Protein AF-A0A4Y2T7Q3-F1 (afdb_monomer)

Nearest PDB structures (foldseek):
  6z1p-assembly1_AS  TM=6.578E-01  e=8.583E-02  Tetrahymena thermophila SB210
  9g6k-assembly1_Li  TM=8.549E-01  e=1.536E+00  Toxoplasma gondii
  3r4c-assembly1_A  TM=5.966E-01  e=6.495E+00  Bacteroides thetaiotaomicron

pLDDT: mean 82.35, std 15.82, range [38.88, 95.56]

Organism: Araneus ventricosus (NCBI:txid182803)

InterPro domains:
  IPR013584 RAP domain [PS51286] (1-66)
  IPR013584 RAP domain [SM00952] (12-67)

Radius of gyration: 14.72 Å; Cα contacts (8 Å, |Δi|>4): 67; chains: 1; bounding box: 38×35×34 Å

Foldseek 3Di:
DDDPDDAAEDEAADEPVQADVPSVHGDPVVVVVCVVCVVVNHQYFYDDNVVLVPDDPVCNVVVVVVSRVVSVVVVVVVVVVPD

Mean predicted aligned error: 7.28 Å

Secondary structure (DSSP, 8-state):
--------EEEEEE-GGGB-SSTTSB-HHHHHHHHHHHHTT-EEEEEEHHHHHHS-HHHHHHHHHHHHHHHHHHHHHTTTTT-

Structure (mmCIF, N/CA/C/O backbone):
data_AF-A0A4Y2T7Q3-F1
#
_entry.id   AF-A0A4Y2T7Q3-F1
#
loop_
_atom_site.group_PDB
_atom_site.id
_atom_site.type_symbol
_atom_site.label_atom_id
_atom_site.label_alt_id
_atom_site.label_comp_id
_atom_site.label_asym_id
_atom_site.label_entity_id
_atom_site.label_seq_id
_atom_site.pdbx_PDB_ins_code
_atom_site.Cartn_x
_atom_site.Cartn_y
_atom_site.Cartn_z
_atom_site.occupancy
_atom_site.B_iso_or_equiv
_atom_site.auth_seq_id
_atom_site.auth_comp_id
_atom_site.auth_asym_id
_atom_site.auth_atom_id
_atom_site.pdbx_PDB_model_num
ATOM 1 N N . MET A 1 1 ? -25.862 19.883 13.115 1.00 41.25 1 MET A N 1
ATOM 2 C CA . MET A 1 1 ? -24.448 19.602 13.450 1.00 41.25 1 MET A CA 1
ATOM 3 C C . MET A 1 1 ? -23.897 18.642 12.410 1.00 41.25 1 MET A C 1
ATOM 5 O O . MET A 1 1 ? -24.229 17.466 12.444 1.00 41.25 1 MET A O 1
ATOM 9 N N . THR A 1 2 ? -23.148 19.146 11.432 1.00 42.66 2 THR A N 1
ATOM 10 C CA . THR A 1 2 ? -22.574 18.335 10.348 1.00 42.66 2 THR A CA 1
ATOM 11 C C . THR A 1 2 ? -21.218 17.807 10.812 1.00 42.66 2 THR A C 1
ATOM 13 O O . THR A 1 2 ? -20.278 18.580 10.977 1.00 42.66 2 THR A O 1
ATOM 16 N N . TYR A 1 3 ? -21.112 16.505 11.082 1.00 48.75 3 TYR A N 1
ATOM 17 C CA . TYR A 1 3 ? -19.836 15.877 11.423 1.00 48.75 3 TYR A CA 1
ATOM 18 C C . TYR A 1 3 ? -19.038 15.641 10.138 1.00 48.75 3 TYR A C 1
ATOM 20 O O . TYR A 1 3 ? -19.337 14.727 9.374 1.00 48.75 3 TYR A O 1
ATOM 28 N N . ILE A 1 4 ? -18.019 16.465 9.891 1.00 55.75 4 ILE A N 1
ATOM 29 C CA . ILE A 1 4 ? -17.019 16.183 8.857 1.00 55.75 4 ILE A CA 1
ATOM 30 C C . ILE A 1 4 ? -16.038 15.167 9.455 1.00 55.75 4 ILE A C 1
ATOM 32 O O . ILE A 1 4 ? -15.196 15.505 10.287 1.00 55.75 4 ILE A O 1
ATOM 36 N N . SER A 1 5 ? -16.187 13.899 9.074 1.00 59.31 5 SER A N 1
ATOM 37 C CA . SER A 1 5 ? -15.243 12.836 9.429 1.00 59.31 5 SER A CA 1
ATOM 38 C C . SER A 1 5 ? -14.011 12.947 8.530 1.00 59.31 5 SER A C 1
ATOM 40 O O . SER A 1 5 ? -14.094 12.706 7.328 1.00 59.31 5 SER A O 1
ATOM 42 N N . PHE A 1 6 ? -12.865 13.334 9.091 1.00 65.69 6 PHE A N 1
ATOM 43 C CA . PHE A 1 6 ? -11.606 13.380 8.346 1.00 65.69 6 PHE A CA 1
ATOM 44 C C . PHE A 1 6 ? -10.942 11.998 8.345 1.00 65.69 6 PHE A C 1
ATOM 46 O O . PHE A 1 6 ? -10.410 11.562 9.368 1.00 65.69 6 PHE A O 1
ATOM 53 N N . CYS A 1 7 ? -10.940 11.320 7.195 1.00 74.44 7 CYS A N 1
ATOM 54 C CA . CYS A 1 7 ? -10.170 10.092 6.994 1.00 74.44 7 CYS A CA 1
ATOM 55 C C . CYS A 1 7 ? -8.687 10.442 6.771 1.00 74.44 7 CYS A C 1
ATOM 57 O O . CYS A 1 7 ? -8.340 11.138 5.817 1.00 74.44 7 CYS A O 1
ATOM 59 N N . ARG A 1 8 ? -7.804 9.996 7.674 1.00 86.94 8 ARG A N 1
ATOM 60 C CA . ARG A 1 8 ? -6.355 10.244 7.596 1.00 86.94 8 ARG A CA 1
ATOM 61 C C . ARG A 1 8 ? -5.637 9.022 7.035 1.00 86.94 8 ARG A C 1
ATOM 63 O O . ARG A 1 8 ? -5.269 8.119 7.784 1.00 86.94 8 ARG A O 1
ATOM 70 N N . VAL A 1 9 ? -5.437 9.010 5.724 1.00 89.81 9 VAL A N 1
ATOM 71 C CA . VAL A 1 9 ? -4.738 7.931 5.015 1.00 89.81 9 VAL A CA 1
ATOM 72 C C . VAL A 1 9 ? -3.224 8.081 5.177 1.00 89.81 9 VAL A C 1
ATOM 74 O O . VAL A 1 9 ? -2.686 9.184 5.113 1.00 89.81 9 VAL A O 1
ATOM 77 N N . THR A 1 10 ? -2.523 6.975 5.417 1.00 91.69 10 THR A N 1
ATOM 78 C CA . THR A 1 10 ? -1.055 6.918 5.478 1.00 91.69 10 THR A CA 1
ATOM 79 C C . THR A 1 10 ? -0.559 5.875 4.490 1.00 91.69 10 THR A C 1
ATOM 81 O O . THR A 1 10 ? -0.805 4.690 4.675 1.00 91.69 10 THR A O 1
ATOM 84 N N . VAL A 1 11 ? 0.165 6.296 3.458 1.00 91.81 11 VAL A N 1
ATOM 85 C CA . VAL A 1 11 ? 0.728 5.369 2.469 1.00 91.81 11 VAL A CA 1
ATOM 86 C C . VAL A 1 11 ? 2.078 4.852 2.960 1.00 91.81 11 VAL A C 1
ATOM 88 O O . VAL A 1 11 ? 2.966 5.629 3.316 1.00 91.81 11 VAL A O 1
ATOM 91 N N . ILE A 1 12 ? 2.235 3.532 2.985 1.00 92.31 12 ILE A N 1
ATOM 92 C CA . ILE A 1 12 ? 3.472 2.838 3.332 1.00 92.31 12 ILE A CA 1
ATOM 93 C C . ILE A 1 12 ? 3.995 2.183 2.060 1.00 92.31 12 ILE A C 1
ATOM 95 O O . ILE A 1 12 ? 3.427 1.209 1.580 1.00 92.31 12 ILE A O 1
ATOM 99 N N . SER A 1 13 ? 5.097 2.703 1.530 1.00 91.88 13 SER A N 1
ATOM 100 C CA . SER A 1 13 ? 5.831 2.041 0.452 1.00 91.88 13 SER A CA 1
ATOM 101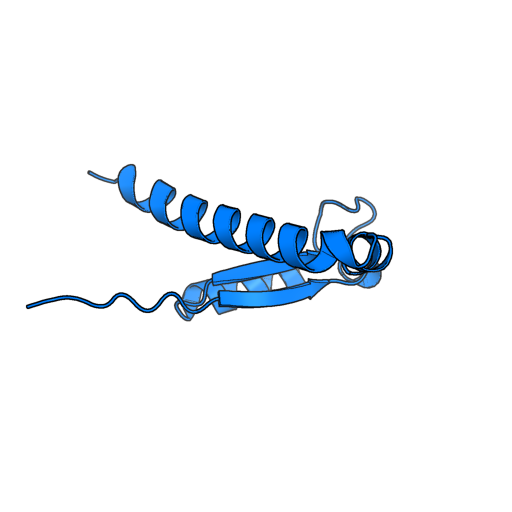 C C . SER A 1 13 ? 6.631 0.880 1.040 1.00 91.88 13 SER A C 1
ATOM 103 O O . SER A 1 13 ? 7.566 1.121 1.805 1.00 91.88 13 SER A O 1
ATOM 105 N N . ALA A 1 14 ? 6.252 -0.352 0.709 1.00 91.94 14 ALA A N 1
ATOM 106 C CA . ALA A 1 14 ? 6.932 -1.568 1.132 1.00 91.94 14 ALA A CA 1
ATOM 107 C C . ALA A 1 14 ? 7.872 -2.086 0.033 1.00 91.94 14 ALA A C 1
ATOM 109 O O . ALA A 1 14 ? 7.452 -2.276 -1.109 1.00 91.94 14 ALA A O 1
ATOM 110 N N . THR A 1 15 ? 9.142 -2.313 0.365 1.00 90.00 15 THR A N 1
ATOM 111 C CA . THR A 1 15 ? 10.128 -2.958 -0.522 1.00 90.00 15 THR A CA 1
ATOM 112 C C . THR A 1 15 ? 10.171 -4.471 -0.295 1.00 90.00 15 THR A C 1
ATOM 114 O O . THR A 1 15 ? 9.679 -4.961 0.715 1.00 90.00 15 THR A O 1
ATOM 117 N N . GLU A 1 16 ? 10.783 -5.237 -1.202 1.00 85.69 16 GLU A N 1
ATOM 118 C CA . GLU A 1 16 ? 10.868 -6.710 -1.106 1.00 85.69 16 GLU A CA 1
ATOM 119 C C . GLU A 1 16 ? 11.464 -7.214 0.219 1.00 85.69 16 GLU A C 1
ATOM 121 O O . GLU A 1 16 ? 11.010 -8.211 0.770 1.00 85.69 16 GLU A O 1
ATOM 126 N N . GLU A 1 17 ? 12.412 -6.479 0.802 1.00 87.12 17 GLU A N 1
ATOM 127 C CA . GLU A 1 17 ? 13.013 -6.805 2.105 1.00 87.12 17 GLU A CA 1
ATOM 128 C C . GLU A 1 17 ? 12.000 -6.805 3.260 1.00 87.12 17 GLU A C 1
ATOM 130 O O . GLU A 1 17 ? 12.229 -7.411 4.312 1.00 87.12 17 GLU A O 1
ATOM 135 N N . GLN A 1 18 ? 10.880 -6.108 3.076 1.00 87.62 18 GLN A N 1
ATOM 136 C CA . GLN A 1 18 ? 9.803 -5.960 4.045 1.00 87.62 18 GLN A CA 1
ATOM 137 C C . GLN A 1 18 ? 8.759 -7.075 3.950 1.00 87.62 18 GLN A C 1
ATOM 139 O O . GLN A 1 18 ? 7.927 -7.193 4.854 1.00 87.62 18 GLN A O 1
ATOM 144 N N . TYR A 1 19 ? 8.849 -7.915 2.921 1.00 88.62 19 TYR A N 1
ATOM 145 C CA . TYR A 1 19 ? 8.066 -9.131 2.762 1.00 88.62 19 TYR A CA 1
ATOM 146 C C . TYR A 1 19 ? 8.853 -10.358 3.252 1.00 88.62 19 TYR A C 1
ATOM 148 O O . TYR A 1 19 ? 10.069 -10.320 3.499 1.00 88.62 19 TYR A O 1
ATOM 156 N N . LEU A 1 20 ? 8.130 -11.445 3.498 1.00 87.25 20 LEU A N 1
ATOM 157 C CA . LEU A 1 20 ? 8.702 -12.772 3.701 1.00 87.25 20 LEU A CA 1
ATOM 158 C C . LEU A 1 20 ? 9.036 -13.402 2.338 1.00 87.25 20 LEU A C 1
ATOM 160 O O . LEU A 1 20 ? 8.987 -12.746 1.304 1.00 87.25 20 LEU A O 1
ATOM 164 N N . ARG A 1 21 ? 9.417 -14.688 2.327 1.00 80.31 21 ARG A N 1
ATOM 165 C CA . ARG A 1 21 ? 9.615 -15.432 1.067 1.00 80.31 21 ARG A CA 1
ATOM 166 C C . ARG A 1 21 ? 8.361 -15.435 0.188 1.00 80.31 21 ARG A C 1
ATOM 168 O O . ARG A 1 21 ? 8.485 -15.558 -1.022 1.00 80.31 21 ARG A O 1
ATOM 175 N N . ASP A 1 22 ? 7.194 -15.326 0.815 1.00 77.88 22 ASP A N 1
ATOM 176 C CA . ASP A 1 22 ? 5.930 -15.084 0.141 1.00 77.88 22 ASP A CA 1
ATOM 177 C C . ASP A 1 22 ? 5.736 -13.561 -0.046 1.00 77.88 22 ASP A C 1
ATOM 179 O O . ASP A 1 22 ? 5.713 -12.839 0.961 1.00 77.88 22 ASP A O 1
ATOM 183 N N . PRO A 1 23 ? 5.624 -13.059 -1.293 1.00 72.50 23 PRO A N 1
ATOM 184 C CA . PRO A 1 23 ? 5.487 -11.632 -1.593 1.00 72.50 23 PRO A CA 1
ATOM 185 C C . PRO A 1 23 ? 4.151 -11.030 -1.137 1.00 72.50 23 PRO A C 1
ATOM 187 O O . PRO A 1 23 ? 3.986 -9.811 -1.208 1.00 72.50 23 PRO A O 1
ATOM 190 N N . GLU A 1 24 ? 3.211 -11.844 -0.658 1.00 76.69 24 GLU A N 1
ATOM 191 C CA . GLU A 1 24 ? 1.942 -11.376 -0.095 1.00 76.69 24 GLU A CA 1
ATOM 192 C C . GLU A 1 24 ? 2.008 -11.202 1.430 1.00 76.69 24 GLU A C 1
ATOM 194 O O . GLU A 1 24 ? 1.156 -10.537 2.023 1.00 76.69 24 GLU A O 1
ATOM 199 N N . VAL A 1 25 ? 3.051 -11.728 2.089 1.00 85.25 25 VAL A N 1
ATOM 200 C CA . VAL A 1 25 ? 3.147 -11.727 3.554 1.00 85.25 25 VAL A CA 1
ATOM 201 C C . VAL A 1 25 ? 4.201 -10.741 4.043 1.00 85.25 25 VAL A C 1
ATOM 203 O O . VAL A 1 25 ? 5.4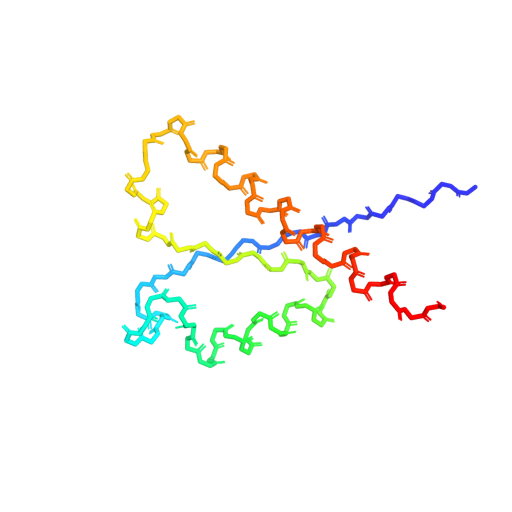00 -10.897 3.813 1.00 85.25 25 VAL A O 1
ATOM 206 N N . LEU A 1 26 ? 3.761 -9.731 4.793 1.00 88.62 26 LEU A N 1
ATOM 207 C CA . LEU A 1 26 ? 4.647 -8.747 5.412 1.00 88.62 26 LEU A CA 1
ATOM 208 C C . LEU A 1 26 ? 5.431 -9.337 6.589 1.00 88.62 26 LEU A C 1
ATOM 210 O O . LEU A 1 26 ? 4.933 -10.149 7.373 1.00 88.62 26 LEU A O 1
ATOM 214 N N . ARG A 1 27 ? 6.658 -8.850 6.788 1.00 91.44 27 ARG A N 1
ATOM 215 C CA . ARG A 1 27 ? 7.419 -9.135 8.008 1.00 91.44 27 ARG A CA 1
ATOM 216 C C . ARG A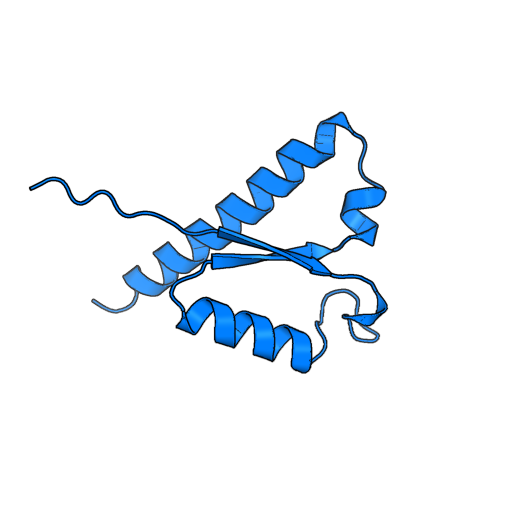 1 27 ? 6.700 -8.573 9.230 1.00 91.44 27 ARG A C 1
ATOM 218 O O . ARG A 1 27 ? 6.175 -7.460 9.210 1.00 91.44 27 ARG A O 1
ATOM 225 N N . GLY A 1 28 ? 6.785 -9.299 10.345 1.00 89.88 28 GLY A N 1
ATOM 226 C CA . GLY A 1 28 ? 6.056 -8.969 11.574 1.00 89.88 28 GLY A CA 1
ATOM 227 C C . GLY A 1 28 ? 6.304 -7.559 12.127 1.00 89.88 28 GLY A C 1
ATOM 228 O O . GLY A 1 28 ? 5.410 -6.975 12.729 1.00 89.88 28 GLY A O 1
ATOM 229 N N . TRP A 1 29 ? 7.480 -6.965 11.898 1.00 89.94 29 TRP A N 1
ATOM 230 C CA . TRP A 1 29 ? 7.759 -5.588 12.327 1.00 89.94 29 TRP A CA 1
ATOM 231 C C . TRP A 1 29 ? 7.013 -4.535 11.488 1.00 89.94 29 TRP A C 1
ATOM 233 O O . TRP A 1 29 ? 6.630 -3.489 12.017 1.00 89.94 29 TRP A O 1
ATOM 243 N N . VAL A 1 30 ? 6.763 -4.809 10.203 1.00 91.31 30 VAL A N 1
ATOM 244 C CA . VAL A 1 30 ? 5.942 -3.947 9.338 1.00 91.31 30 VAL A CA 1
ATOM 245 C C . VAL A 1 30 ? 4.479 -4.076 9.719 1.00 91.31 30 VAL A C 1
ATOM 247 O O . VAL A 1 30 ? 3.802 -3.066 9.894 1.00 91.31 30 VAL A O 1
ATOM 250 N N . ASP A 1 31 ? 4.022 -5.300 9.954 1.00 90.62 31 ASP A N 1
ATOM 251 C CA . ASP A 1 31 ? 2.675 -5.553 10.455 1.00 90.62 31 ASP A CA 1
ATOM 252 C C . ASP A 1 31 ? 2.425 -4.874 11.820 1.00 90.62 31 ASP A C 1
ATOM 254 O O . ASP A 1 31 ? 1.417 -4.194 12.027 1.00 90.62 31 ASP A O 1
ATOM 258 N N . LEU A 1 32 ? 3.392 -4.932 12.741 1.00 92.25 32 LEU A N 1
ATOM 259 C CA . LEU A 1 32 ? 3.322 -4.196 14.006 1.00 92.25 32 LEU A CA 1
ATOM 260 C C . LEU A 1 32 ? 3.217 -2.678 13.781 1.00 92.25 32 LEU A C 1
ATOM 262 O O . LEU A 1 32 ? 2.429 -2.005 14.450 1.00 92.25 32 LEU A O 1
ATOM 266 N N . LYS A 1 33 ? 3.976 -2.128 12.824 1.00 91.88 33 LYS A N 1
ATOM 267 C CA . LYS A 1 33 ? 3.910 -0.705 12.459 1.00 91.88 33 LYS A CA 1
ATOM 268 C C . LYS A 1 33 ? 2.519 -0.326 11.943 1.00 91.88 33 LYS A C 1
ATOM 270 O O . LYS A 1 33 ? 1.983 0.695 12.375 1.00 91.88 33 LYS A O 1
ATOM 275 N N . ILE A 1 34 ? 1.916 -1.150 11.087 1.00 91.69 34 ILE A N 1
ATOM 276 C CA . ILE A 1 34 ? 0.550 -0.966 10.565 1.00 91.69 34 ILE A CA 1
ATOM 277 C C . ILE A 1 34 ? -0.458 -0.947 11.716 1.00 91.69 34 ILE A C 1
ATOM 279 O O . ILE A 1 34 ? -1.226 0.008 11.853 1.00 91.69 34 ILE A O 1
ATOM 283 N N . ARG A 1 35 ? -0.398 -1.936 12.613 1.00 90.62 35 ARG A N 1
ATOM 284 C CA . ARG A 1 35 ? -1.273 -2.006 13.794 1.00 90.62 35 ARG A CA 1
ATOM 285 C C . ARG A 1 35 ? -1.123 -0.783 14.703 1.00 90.62 35 ARG A C 1
ATOM 287 O O . ARG A 1 35 ? -2.119 -0.242 15.187 1.00 90.62 35 ARG A O 1
ATOM 294 N N . CYS A 1 36 ? 0.099 -0.294 14.902 1.00 93.12 36 CYS A N 1
ATOM 295 C CA . CYS A 1 36 ? 0.358 0.934 15.657 1.00 93.12 36 CYS A CA 1
ATOM 296 C C . CYS A 1 36 ? -0.235 2.187 14.988 1.00 93.12 36 CYS A C 1
ATOM 298 O O . CYS A 1 36 ? -0.735 3.067 15.690 1.00 93.12 36 CYS A O 1
ATOM 300 N N . LEU A 1 37 ? -0.209 2.278 13.655 1.00 90.44 37 LEU A N 1
ATOM 301 C CA . LEU A 1 37 ? -0.819 3.387 12.911 1.00 90.44 37 LEU A CA 1
ATOM 302 C C . LEU A 1 37 ? -2.350 3.345 12.996 1.00 90.44 37 LEU A C 1
ATOM 304 O O . LEU A 1 37 ? -2.960 4.375 13.289 1.00 90.44 37 LEU A O 1
ATOM 308 N N . ARG A 1 38 ? -2.959 2.158 12.873 1.00 88.94 38 ARG A N 1
ATOM 309 C CA . ARG A 1 38 ? -4.409 1.973 13.074 1.00 88.94 38 ARG A CA 1
ATOM 310 C C . ARG A 1 38 ? -4.854 2.427 14.467 1.00 88.94 38 ARG A C 1
ATOM 312 O O . ARG A 1 38 ? -5.808 3.192 14.595 1.00 88.94 38 ARG A O 1
ATOM 319 N N . LYS A 1 39 ? -4.095 2.086 15.520 1.00 89.12 39 LYS A N 1
ATOM 320 C CA . LYS A 1 39 ? -4.351 2.569 16.897 1.00 89.12 39 LYS A CA 1
ATOM 321 C C . LYS A 1 39 ? -4.323 4.098 17.032 1.00 89.12 39 LYS A C 1
ATOM 323 O O . LYS A 1 39 ? -4.982 4.642 17.914 1.00 89.12 39 LYS A O 1
ATOM 328 N N . LYS A 1 40 ? -3.600 4.802 16.157 1.00 88.81 40 LYS A N 1
ATOM 329 C CA . LYS A 1 40 ? -3.548 6.274 16.107 1.00 88.81 40 LYS A CA 1
ATOM 330 C C . LYS A 1 40 ? -4.666 6.897 15.260 1.00 88.81 40 LYS A C 1
ATOM 332 O O . LYS A 1 40 ? -4.609 8.095 14.990 1.00 88.81 40 LYS A O 1
ATOM 337 N N . LYS A 1 41 ? -5.682 6.116 14.871 1.00 85.50 41 LYS A N 1
ATOM 338 C CA . LYS A 1 41 ? -6.784 6.539 13.988 1.00 85.50 41 LYS A CA 1
ATOM 339 C C . LYS A 1 41 ? -6.290 7.001 12.610 1.00 85.50 41 LYS A C 1
ATOM 341 O O . LYS A 1 41 ? -6.834 7.939 12.029 1.00 85.50 41 LYS A O 1
ATOM 346 N N . LEU A 1 42 ? -5.225 6.368 12.122 1.00 88.19 42 LEU A N 1
ATOM 347 C CA . LEU A 1 42 ? -4.761 6.493 10.744 1.00 88.19 42 LEU A CA 1
ATOM 348 C C . LEU A 1 42 ? -5.199 5.254 9.959 1.00 88.19 42 LEU A C 1
ATOM 350 O O . LEU A 1 42 ? -5.335 4.179 10.539 1.00 88.19 42 LEU A O 1
ATOM 354 N N . HIS A 1 43 ? -5.355 5.410 8.648 1.00 89.12 43 HIS A N 1
ATOM 355 C CA . HIS A 1 43 ? -5.664 4.338 7.704 1.00 89.12 43 HIS A CA 1
ATOM 356 C C . HIS A 1 43 ? -4.401 3.993 6.902 1.00 89.12 43 HIS A C 1
ATOM 358 O O . HIS A 1 43 ? -4.116 4.653 5.898 1.00 89.12 43 HIS A O 1
ATOM 364 N N . PRO A 1 44 ? -3.558 3.062 7.391 1.00 91.50 44 PRO A N 1
ATOM 365 C CA . PRO A 1 44 ? -2.354 2.652 6.688 1.00 91.50 44 PRO A CA 1
ATOM 366 C C . PRO A 1 44 ? -2.694 1.804 5.458 1.00 91.50 44 PRO A C 1
ATOM 368 O O . PRO A 1 44 ? -3.320 0.757 5.590 1.00 91.50 44 PRO A O 1
ATOM 371 N N . VAL A 1 45 ? -2.199 2.227 4.299 1.00 92.12 45 VAL A N 1
ATOM 372 C CA . VAL A 1 45 ? -2.295 1.511 3.021 1.00 92.12 45 VAL A CA 1
ATOM 373 C C . VAL A 1 45 ? -0.894 1.068 2.637 1.00 92.12 45 VAL A C 1
ATOM 375 O O . VAL A 1 45 ? 0.009 1.903 2.536 1.00 92.12 45 VAL A O 1
ATOM 378 N N . VAL A 1 46 ? -0.689 -0.234 2.463 1.00 91.69 46 VAL A N 1
ATOM 379 C CA . VAL A 1 46 ? 0.619 -0.785 2.098 1.00 91.69 46 VAL A CA 1
ATOM 380 C C . VAL A 1 46 ? 0.678 -0.962 0.595 1.00 91.69 46 VAL A C 1
ATOM 382 O O . VAL A 1 46 ? -0.146 -1.656 0.019 1.00 91.69 46 VAL A O 1
ATOM 385 N N . ILE A 1 47 ? 1.681 -0.357 -0.026 1.00 92.00 47 ILE A N 1
ATOM 386 C CA . ILE A 1 47 ? 1.920 -0.451 -1.459 1.00 92.00 47 ILE A CA 1
ATOM 387 C C . ILE A 1 47 ? 3.201 -1.235 -1.681 1.00 92.00 47 ILE A C 1
ATOM 389 O O . ILE A 1 47 ? 4.260 -0.830 -1.199 1.00 92.00 47 ILE A O 1
ATOM 393 N N . ASN A 1 48 ? 3.122 -2.322 -2.446 1.00 91.06 48 ASN A N 1
ATOM 394 C CA . ASN A 1 48 ? 4.318 -3.008 -2.914 1.00 91.06 48 ASN A CA 1
ATOM 395 C C . ASN A 1 48 ? 5.029 -2.114 -3.944 1.00 91.06 48 ASN A C 1
ATOM 397 O O . ASN A 1 48 ? 4.531 -1.883 -5.050 1.00 91.06 48 ASN A O 1
ATOM 401 N N . TYR A 1 49 ? 6.198 -1.598 -3.567 1.00 90.75 49 TYR A N 1
ATOM 402 C CA . TYR A 1 49 ? 6.956 -0.656 -4.380 1.00 90.75 49 TYR A CA 1
ATOM 403 C C . TYR A 1 49 ? 7.424 -1.268 -5.702 1.00 90.75 49 TYR A C 1
ATOM 405 O O . TYR A 1 49 ? 7.364 -0.592 -6.727 1.00 90.75 49 TYR A O 1
ATOM 413 N N . SER A 1 50 ? 7.854 -2.534 -5.700 1.00 89.69 50 SER A N 1
ATOM 414 C CA . SER A 1 50 ? 8.290 -3.227 -6.918 1.00 89.69 50 SER A CA 1
ATOM 415 C C . SER A 1 50 ? 7.143 -3.321 -7.924 1.00 89.69 50 SER A C 1
ATOM 417 O O . SER A 1 50 ? 7.320 -2.972 -9.092 1.00 89.69 50 SER A O 1
ATOM 419 N N . ASN A 1 51 ? 5.944 -3.684 -7.459 1.00 89.69 51 ASN A N 1
ATOM 420 C CA . ASN A 1 51 ? 4.755 -3.754 -8.309 1.00 89.69 51 ASN A CA 1
ATOM 421 C C . ASN A 1 51 ? 4.386 -2.372 -8.858 1.00 89.69 51 ASN A C 1
ATOM 423 O O . ASN A 1 51 ? 4.252 -2.211 -10.067 1.00 89.69 51 ASN A O 1
ATOM 427 N N . TRP A 1 52 ? 4.299 -1.358 -7.992 1.00 91.69 52 TRP A N 1
ATOM 428 C CA . TRP A 1 52 ? 3.954 0.007 -8.398 1.00 91.69 52 TRP A CA 1
ATOM 429 C C . TRP A 1 52 ? 4.961 0.612 -9.384 1.00 91.69 52 TRP A C 1
ATOM 431 O O . TRP A 1 52 ? 4.578 1.283 -10.344 1.00 91.69 52 TRP A O 1
ATOM 441 N N . LYS A 1 53 ? 6.259 0.369 -9.169 1.00 92.44 53 LYS A N 1
ATOM 442 C CA . LYS A 1 53 ? 7.339 0.878 -10.022 1.00 92.44 53 LYS A CA 1
ATOM 443 C C . LYS A 1 53 ? 7.249 0.327 -11.445 1.00 92.44 53 LYS A C 1
ATOM 445 O O . LYS A 1 53 ? 7.555 1.062 -12.382 1.00 92.44 53 LYS A O 1
ATOM 450 N N . ASN A 1 54 ? 6.830 -0.929 -11.587 1.00 93.50 54 ASN A N 1
ATOM 451 C CA . ASN A 1 54 ? 6.709 -1.613 -12.872 1.00 93.50 54 ASN A CA 1
ATOM 452 C C . ASN A 1 54 ? 5.413 -1.266 -13.627 1.00 93.50 54 ASN A C 1
ATOM 454 O O . ASN A 1 54 ? 5.287 -1.620 -14.799 1.00 93.50 54 ASN A O 1
ATOM 458 N N . LEU A 1 55 ? 4.463 -0.566 -12.995 1.00 93.88 55 LEU A N 1
ATOM 459 C CA . LEU A 1 55 ? 3.252 -0.103 -13.670 1.00 93.88 55 LEU A CA 1
ATOM 460 C C . LEU A 1 55 ? 3.560 1.022 -14.674 1.00 93.88 55 LEU A C 1
ATOM 462 O O . LEU A 1 55 ? 4.398 1.889 -14.399 1.00 93.88 55 LEU A O 1
ATOM 466 N N . PRO A 1 56 ? 2.829 1.086 -15.803 1.00 95.56 56 PRO A N 1
ATOM 467 C CA . PRO A 1 56 ? 2.842 2.244 -16.689 1.00 95.56 56 PRO A CA 1
ATOM 468 C C . PRO A 1 56 ? 2.471 3.530 -15.940 1.00 95.56 56 PRO A C 1
ATOM 470 O O . PRO A 1 56 ? 1.586 3.525 -15.086 1.00 95.56 56 PRO A O 1
ATOM 473 N N . ASP A 1 57 ? 3.072 4.664 -16.309 1.00 94.44 57 ASP A N 1
ATOM 474 C CA . ASP A 1 57 ? 2.848 5.944 -15.614 1.00 94.44 57 ASP A CA 1
ATOM 475 C C . ASP A 1 57 ? 1.369 6.345 -15.522 1.00 94.44 57 ASP A C 1
ATOM 477 O O . ASP A 1 57 ? 0.911 6.810 -14.478 1.00 94.44 57 ASP A O 1
ATOM 481 N N . ARG A 1 58 ? 0.595 6.079 -16.581 1.00 95.00 58 ARG A N 1
ATOM 482 C CA . ARG A 1 58 ? -0.855 6.333 -16.619 1.00 95.00 58 ARG A CA 1
ATOM 483 C C . ARG A 1 58 ? -1.656 5.506 -15.601 1.00 95.00 58 ARG A C 1
ATOM 485 O O . ARG A 1 58 ? -2.776 5.878 -15.273 1.00 95.00 58 ARG A O 1
ATOM 492 N N . GLU A 1 59 ? -1.107 4.393 -15.114 1.00 95.06 59 GLU A N 1
ATOM 493 C CA . GLU A 1 59 ? -1.775 3.444 -14.211 1.00 95.06 59 GLU A CA 1
ATOM 494 C C . GLU A 1 59 ? -1.369 3.636 -12.746 1.00 95.06 59 GLU A C 1
ATOM 496 O O . GLU A 1 59 ? -2.088 3.197 -11.850 1.00 95.06 59 GLU A O 1
ATOM 501 N N . LYS A 1 60 ? -0.281 4.368 -12.474 1.00 92.75 60 LYS A N 1
ATOM 502 C CA . LYS A 1 60 ? 0.225 4.600 -11.111 1.00 92.75 60 LYS A CA 1
ATOM 503 C C . LYS A 1 60 ? -0.776 5.316 -10.208 1.00 92.75 60 LYS A C 1
ATOM 505 O O . LYS A 1 60 ? -0.947 4.919 -9.057 1.00 92.75 60 LYS A O 1
ATOM 510 N N . ILE A 1 61 ? -1.428 6.366 -10.714 1.00 93.38 61 ILE A N 1
ATOM 511 C CA . ILE A 1 61 ? -2.442 7.114 -9.953 1.00 93.38 61 ILE A CA 1
ATOM 512 C C . ILE A 1 61 ? -3.710 6.265 -9.758 1.00 93.38 61 ILE A C 1
ATOM 514 O O . ILE A 1 61 ? -4.122 6.112 -8.607 1.00 93.38 61 ILE A O 1
ATOM 518 N N . PRO A 1 62 ? -4.313 5.668 -10.812 1.00 95.12 62 PRO A N 1
ATOM 519 C CA . PRO A 1 62 ? -5.456 4.768 -10.653 1.00 95.12 62 PRO A CA 1
ATOM 520 C C . PRO A 1 62 ? -5.217 3.635 -9.655 1.00 95.12 62 PRO A C 1
ATOM 522 O O . PRO A 1 62 ? -6.083 3.364 -8.827 1.00 95.12 62 PRO A O 1
ATOM 525 N N . TYR A 1 63 ? -4.036 3.018 -9.701 1.00 93.06 63 TYR A N 1
ATOM 526 C CA . TYR A 1 63 ? -3.643 1.972 -8.767 1.00 93.06 63 TYR A CA 1
ATOM 527 C C . TYR A 1 63 ? -3.682 2.477 -7.321 1.00 93.06 63 TYR A C 1
ATOM 529 O O . TYR A 1 63 ? -4.422 1.933 -6.512 1.00 93.06 63 TYR A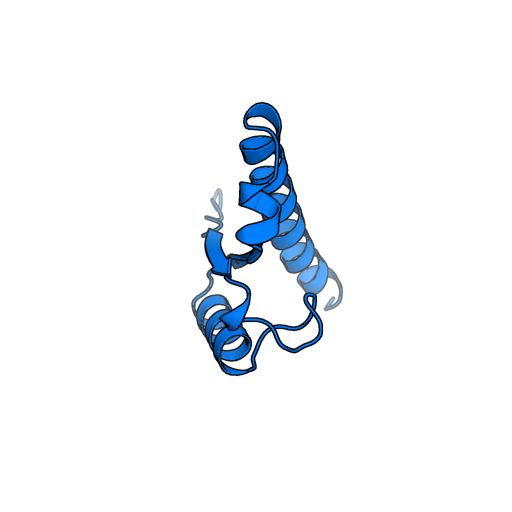 O 1
ATOM 537 N N . LEU A 1 64 ? -2.980 3.573 -7.005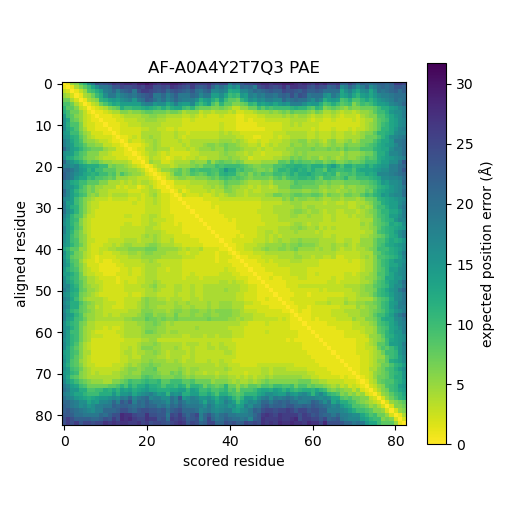 1.00 91.94 64 LEU A N 1
ATOM 538 C CA . LEU A 1 64 ? -2.963 4.122 -5.643 1.00 91.94 64 LEU A CA 1
ATOM 539 C C . LEU A 1 64 ? -4.367 4.475 -5.145 1.00 91.94 64 LEU A C 1
ATOM 541 O O . LEU A 1 64 ? -4.706 4.192 -3.999 1.00 91.94 64 LEU A O 1
ATOM 545 N N . MET A 1 65 ? -5.193 5.073 -6.003 1.00 92.56 65 MET A N 1
ATOM 546 C CA . MET A 1 65 ? -6.565 5.431 -5.644 1.00 92.56 65 MET A CA 1
ATOM 547 C C . MET A 1 65 ? -7.429 4.205 -5.351 1.00 92.56 65 MET A C 1
ATOM 549 O O . MET A 1 65 ? -8.256 4.267 -4.442 1.00 92.56 65 MET A O 1
ATOM 553 N N . ARG A 1 66 ? -7.236 3.102 -6.085 1.00 92.75 66 ARG A N 1
ATOM 554 C CA . ARG A 1 66 ? -7.925 1.834 -5.831 1.00 92.75 66 ARG A CA 1
ATOM 555 C C . ARG A 1 66 ? -7.540 1.259 -4.469 1.00 92.75 66 ARG A C 1
ATOM 557 O O . ARG A 1 66 ? -8.431 1.046 -3.657 1.00 92.75 66 ARG A O 1
ATOM 564 N N . GLU A 1 67 ? -6.243 1.127 -4.189 1.00 91.06 67 GLU A N 1
ATOM 565 C CA . GLU A 1 67 ? -5.750 0.581 -2.912 1.00 91.06 67 GLU A CA 1
ATOM 566 C C . GLU A 1 67 ? -6.214 1.429 -1.712 1.00 91.06 67 GLU A C 1
ATOM 568 O O . GLU A 1 67 ? -6.608 0.911 -0.667 1.00 91.06 67 GLU A O 1
ATOM 573 N N . ILE A 1 68 ? -6.217 2.761 -1.863 1.00 91.00 68 ILE A N 1
ATOM 574 C CA . ILE A 1 68 ? -6.729 3.673 -0.831 1.00 91.00 68 ILE A CA 1
ATOM 575 C C . ILE A 1 68 ? -8.230 3.476 -0.626 1.00 91.00 68 ILE A C 1
ATOM 577 O O . ILE A 1 68 ? -8.692 3.442 0.514 1.00 91.00 68 ILE A O 1
ATOM 581 N N . LYS A 1 69 ? -9.000 3.373 -1.711 1.00 89.56 69 LYS A N 1
ATOM 582 C CA . LYS A 1 69 ? -10.452 3.216 -1.639 1.00 89.56 69 LYS A CA 1
ATOM 583 C C . LYS A 1 69 ? -10.834 1.901 -0.960 1.00 89.56 69 LYS A C 1
ATOM 585 O O . LYS A 1 69 ? -11.641 1.931 -0.037 1.00 89.56 69 LYS A O 1
ATOM 590 N N . GLU A 1 70 ? -10.216 0.796 -1.365 1.00 87.38 70 GLU A N 1
ATOM 591 C CA . GLU A 1 70 ? -10.450 -0.535 -0.791 1.00 87.38 70 GLU A CA 1
ATOM 592 C C . GLU A 1 70 ? -10.141 -0.548 0.711 1.00 87.38 70 GLU A C 1
ATOM 594 O O . GLU A 1 70 ? -11.002 -0.904 1.516 1.00 87.38 70 GLU A O 1
ATOM 599 N N . SER A 1 71 ? -8.981 -0.019 1.115 1.00 83.12 71 SER A N 1
ATOM 600 C CA . SER A 1 71 ? -8.613 0.062 2.533 1.00 83.12 71 SER A CA 1
ATOM 601 C C . SER A 1 71 ? -9.581 0.906 3.370 1.00 83.12 71 SER A C 1
ATOM 603 O O . SER A 1 71 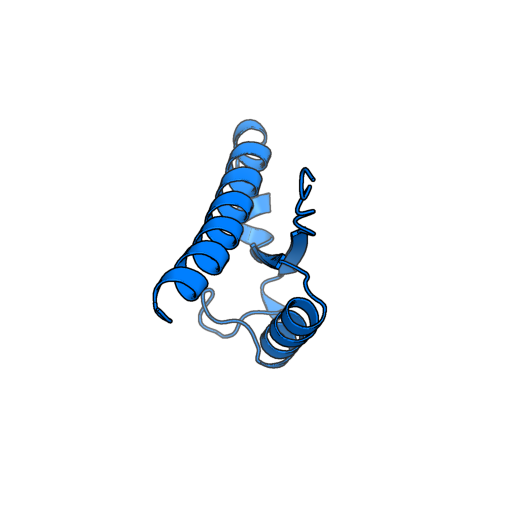? -9.803 0.600 4.542 1.00 83.12 71 SER A O 1
ATOM 605 N N . VAL A 1 72 ? -10.138 1.986 2.816 1.00 84.75 72 VAL A N 1
ATOM 606 C CA . VAL A 1 72 ? -11.098 2.838 3.537 1.00 84.75 72 VAL A CA 1
ATOM 607 C C . VAL A 1 72 ? -12.476 2.169 3.630 1.00 84.75 72 VAL A C 1
ATOM 609 O O . VAL A 1 72 ? -13.172 2.333 4.637 1.00 84.75 72 VAL A O 1
ATOM 612 N N . GLU A 1 73 ? -12.879 1.414 2.608 1.00 82.56 73 GLU A N 1
ATOM 613 C CA . GLU A 1 73 ? -14.152 0.688 2.580 1.00 82.56 73 GLU A CA 1
ATOM 614 C C . GLU A 1 73 ? -14.155 -0.517 3.538 1.00 82.56 73 GLU A C 1
ATOM 616 O O . GLU A 1 73 ? -15.144 -0.713 4.256 1.00 82.56 73 GLU A O 1
ATOM 621 N N . GLU A 1 74 ? -13.055 -1.265 3.650 1.00 75.12 74 GLU A N 1
ATOM 622 C CA . GLU A 1 74 ? -12.910 -2.372 4.613 1.00 75.12 74 GLU A CA 1
ATOM 623 C C . GLU A 1 74 ? -13.143 -1.913 6.064 1.00 75.12 74 GLU A C 1
ATOM 625 O O . GLU A 1 74 ? -13.972 -2.486 6.778 1.00 75.12 74 GLU A O 1
ATOM 630 N N . ASP A 1 75 ? -12.539 -0.792 6.468 1.00 67.56 75 ASP A N 1
ATOM 631 C CA . ASP A 1 75 ? -12.702 -0.227 7.817 1.00 67.56 75 ASP A CA 1
ATOM 632 C C . ASP A 1 75 ? -14.130 0.292 8.096 1.00 67.56 75 ASP A C 1
ATOM 634 O O . ASP A 1 75 ? -14.547 0.459 9.251 1.00 67.56 75 ASP A O 1
ATOM 638 N N . SER A 1 76 ? -14.906 0.582 7.046 1.00 60.47 76 SER A N 1
ATOM 639 C CA . SER A 1 76 ? -16.326 0.939 7.168 1.00 60.47 76 SER A CA 1
ATOM 640 C C . SER A 1 76 ? -17.233 -0.290 7.319 1.00 60.47 76 SER A C 1
ATOM 642 O O . SER A 1 76 ? -18.316 -0.195 7.905 1.00 60.47 76 SER A O 1
ATOM 644 N N . SER A 1 77 ? -16.766 -1.442 6.834 1.00 57.94 77 SER A N 1
ATOM 645 C CA . SER A 1 77 ? -17.477 -2.722 6.826 1.00 57.94 77 SER A CA 1
ATOM 646 C C . SER A 1 77 ? -17.382 -3.426 8.178 1.00 57.94 77 SER A C 1
ATOM 648 O O . SER A 1 77 ? -18.398 -3.886 8.695 1.00 57.94 77 SER A O 1
ATOM 650 N N . GLU A 1 78 ? -16.206 -3.413 8.816 1.00 53.81 78 GLU A N 1
ATOM 651 C CA . GLU A 1 78 ? -16.011 -3.979 10.164 1.00 53.81 78 GLU A CA 1
ATOM 652 C C . GLU A 1 78 ? -16.894 -3.306 11.232 1.00 53.81 78 GLU A C 1
ATOM 654 O O . GLU A 1 78 ? -17.266 -3.925 12.22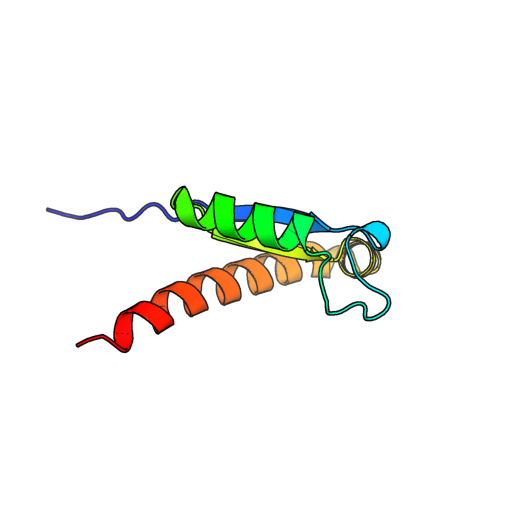7 1.00 53.81 78 GLU A O 1
ATOM 659 N N . LYS A 1 79 ? -17.301 -2.049 11.014 1.00 49.66 79 LYS A N 1
ATOM 660 C CA . LYS A 1 79 ? -18.201 -1.319 11.924 1.00 49.66 79 LYS A CA 1
ATOM 661 C C . LYS A 1 79 ? -19.675 -1.714 11.804 1.00 49.66 79 LYS A C 1
ATOM 663 O O . LYS A 1 79 ? -20.447 -1.370 12.696 1.00 49.66 79 LYS A O 1
ATOM 668 N N . LYS A 1 80 ? -20.089 -2.390 10.726 1.00 42.78 80 LYS A N 1
ATOM 669 C CA . LYS A 1 80 ? -21.499 -2.763 10.502 1.00 42.78 80 LYS A CA 1
ATOM 670 C C . LYS A 1 80 ? -21.911 -4.065 11.191 1.00 42.78 80 LYS A C 1
ATOM 672 O O . LYS A 1 80 ? -23.102 -4.283 11.358 1.00 42.78 80 LYS A O 1
ATOM 677 N N . THR A 1 81 ? -20.966 -4.893 11.629 1.00 40.09 81 THR A N 1
ATOM 678 C CA . THR A 1 81 ? -21.247 -6.235 12.180 1.00 40.09 81 THR A CA 1
ATOM 679 C C . THR A 1 81 ? -21.477 -6.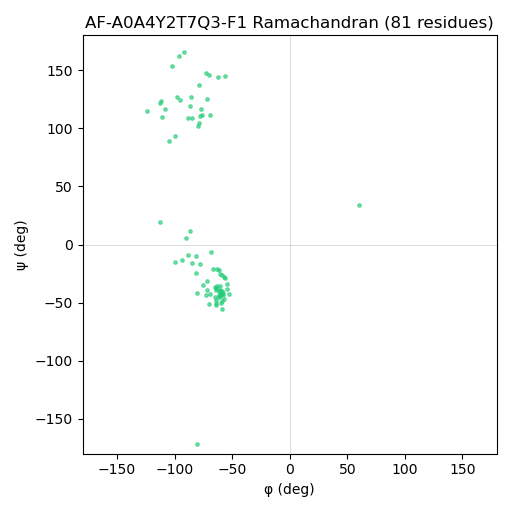244 13.702 1.00 40.09 81 THR A C 1
ATOM 681 O O . THR A 1 81 ? -21.596 -7.307 14.299 1.00 40.09 81 THR A O 1
ATOM 684 N N . LEU A 1 82 ? -21.523 -5.078 14.357 1.00 42.69 82 LEU A N 1
ATOM 685 C CA . LEU A 1 82 ? -21.623 -4.957 15.822 1.00 42.69 82 LEU A CA 1
ATOM 686 C C . LEU A 1 82 ? -22.954 -4.375 16.335 1.00 42.69 82 LEU A C 1
ATOM 688 O O . LEU A 1 82 ? -23.005 -3.928 17.481 1.00 42.69 82 LEU A O 1
ATOM 692 N N . TYR A 1 83 ? -24.019 -4.395 15.531 1.00 38.88 83 TYR A N 1
ATOM 693 C CA . TYR A 1 83 ? -25.363 -3.982 15.958 1.00 38.88 83 TYR A CA 1
ATOM 694 C C . TYR A 1 83 ? -26.398 -5.070 15.702 1.00 38.88 83 TYR A C 1
ATOM 696 O O . TYR A 1 83 ? -26.434 -5.576 14.559 1.00 38.88 83 TYR A O 1
#

Sequence (83 aa):
MTYISFCRVTVISATEEQYLRDPEVLRGWVDLKIRCLRKKKLHPVVINYSNWKNLPDREKIPYLMREIKESVEEDSSEKKTLY

Solvent-accessible surface area (backbone atoms only — not comparable to full-atom values): 5096 Å² total; per-residue (Å²): 136,85,83,80,80,81,83,45,75,39,84,40,80,37,51,75,88,47,29,46,98,49,86,88,40,65,31,68,72,56,51,50,50,45,54,55,38,42,76,70,69,32,48,66,37,80,39,55,4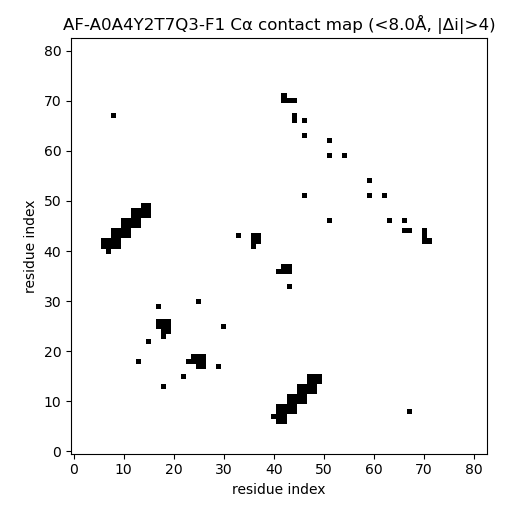1,67,64,53,68,72,43,58,77,89,46,46,61,60,48,54,54,47,54,50,49,52,58,55,50,53,66,57,52,68,66,62,78,79,119